Protein AF-T1GLP0-F1 (afdb_monomer_lite)

Foldseek 3Di:
DPVVVVVVVVVVVVVVVVPPDPPPCPPDDPPDPPDDDDPDPDDDQDPQADPPDSDHPDDPDDPPD

Sequence (65 aa):
MEIRHIFHTFVITLVLLIKTTKPHNSCGLYGEPPCIFVPAPPGQTPHCARPGTTFCEHVANYPAE

Organism: Megaselia scalaris (NCBI:txid36166)

Secondary structure (DSSP, 8-state):
-HHHHHHHHHHHHHHHHTT---------STT-TT---PPPPPPPPPTTPPTT-SS-SS-TT----

Radius of gyration: 26.95 Å; chains: 1; bounding box: 40×42×72 Å

pLDDT: mean 77.43, std 9.74, range [57.62, 92.19]

Structure (mmCIF, N/CA/C/O backbone):
data_AF-T1GLP0-F1
#
_entry.id   AF-T1GLP0-F1
#
loop_
_atom_site.group_PDB
_atom_site.id
_atom_site.type_symbol
_atom_site.label_atom_id
_atom_site.label_alt_id
_atom_site.label_comp_id
_atom_site.label_asym_id
_atom_site.label_entity_id
_atom_site.label_seq_id
_atom_site.pdbx_PDB_ins_code
_atom_site.Cartn_x
_atom_site.Cartn_y
_atom_site.Cartn_z
_atom_site.occupancy
_atom_site.B_iso_or_equiv
_atom_site.auth_seq_id
_atom_site.auth_comp_id
_atom_site.auth_asym_id
_atom_site.auth_atom_id
_atom_site.pdbx_PDB_model_num
ATOM 1 N N . MET A 1 1 ? 19.906 21.434 -52.977 1.00 57.62 1 MET A N 1
ATOM 2 C CA . MET A 1 1 ? 20.032 21.482 -51.503 1.00 57.62 1 MET A CA 1
ATOM 3 C C . MET A 1 1 ? 18.732 21.099 -50.787 1.00 57.62 1 MET A C 1
ATOM 5 O O . MET A 1 1 ? 18.758 20.913 -49.583 1.00 57.62 1 MET A O 1
ATOM 9 N N . GLU A 1 2 ? 17.640 20.864 -51.522 1.00 66.44 2 GLU A N 1
ATOM 10 C CA . GLU A 1 2 ? 16.310 20.567 -50.969 1.00 66.44 2 GLU A CA 1
ATOM 11 C C . GLU A 1 2 ? 16.143 19.117 -50.483 1.00 66.44 2 GLU A C 1
ATOM 13 O O . GLU A 1 2 ? 15.652 18.875 -49.387 1.00 66.44 2 GLU A O 1
ATOM 18 N N . ILE A 1 3 ? 16.633 18.132 -51.248 1.00 74.00 3 ILE A N 1
ATOM 19 C CA . ILE A 1 3 ? 16.423 16.694 -50.968 1.00 74.00 3 ILE A CA 1
ATOM 20 C C . ILE A 1 3 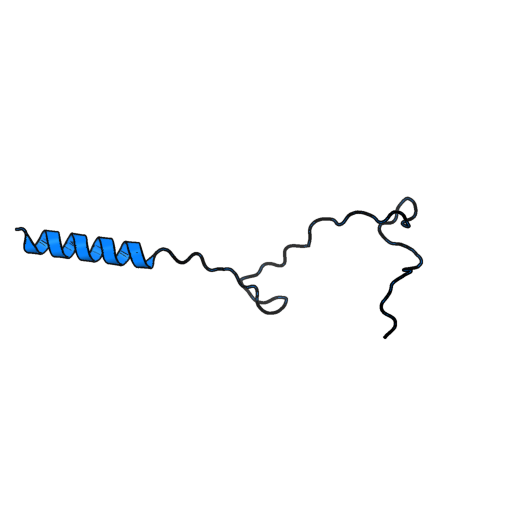? 17.052 16.268 -49.631 1.00 74.00 3 ILE A C 1
ATOM 22 O O . ILE A 1 3 ? 16.479 15.474 -48.891 1.00 74.00 3 ILE A O 1
ATOM 26 N N . ARG A 1 4 ? 18.211 16.844 -49.282 1.00 75.69 4 ARG A N 1
ATOM 27 C CA . ARG A 1 4 ? 18.899 16.565 -48.013 1.00 75.69 4 ARG A CA 1
ATOM 28 C C . ARG A 1 4 ? 18.129 17.114 -46.812 1.00 75.69 4 ARG A C 1
ATOM 30 O O . ARG A 1 4 ? 18.086 16.447 -45.786 1.00 75.69 4 ARG A O 1
ATOM 37 N N . HIS A 1 5 ? 17.512 18.290 -46.941 1.00 75.12 5 HIS A N 1
ATOM 38 C CA . HIS A 1 5 ? 16.680 18.857 -45.880 1.00 75.12 5 HIS A CA 1
ATOM 39 C C . HIS A 1 5 ? 15.366 18.095 -45.728 1.00 75.12 5 HIS A C 1
ATOM 41 O O . HIS A 1 5 ? 15.002 17.786 -44.600 1.00 75.12 5 HIS A O 1
ATOM 47 N N . ILE A 1 6 ? 14.730 17.707 -46.837 1.00 81.62 6 ILE A N 1
ATOM 48 C CA . ILE A 1 6 ? 13.510 16.883 -46.839 1.00 81.62 6 ILE A CA 1
ATOM 49 C C . ILE A 1 6 ? 13.757 15.529 -46.162 1.00 81.62 6 ILE A C 1
ATOM 51 O O . ILE A 1 6 ? 12.947 15.069 -45.362 1.00 81.62 6 ILE A O 1
ATOM 55 N N . PHE A 1 7 ? 14.899 14.896 -46.437 1.00 85.06 7 PHE A N 1
ATOM 56 C CA . PHE A 1 7 ? 15.258 13.639 -45.786 1.00 85.06 7 PHE A CA 1
ATOM 57 C C . PHE A 1 7 ? 15.485 13.826 -44.281 1.00 85.06 7 PHE A C 1
ATOM 59 O O . PHE A 1 7 ? 14.993 13.045 -43.471 1.00 85.06 7 PHE A O 1
ATOM 66 N N . HIS A 1 8 ? 16.183 14.894 -43.891 1.00 84.62 8 HIS A N 1
ATOM 67 C CA . HIS A 1 8 ? 16.460 15.177 -42.485 1.00 84.62 8 HIS A CA 1
ATOM 68 C C . HIS A 1 8 ? 15.187 15.472 -41.688 1.00 84.62 8 HIS A C 1
ATOM 70 O O . HIS A 1 8 ? 15.031 14.970 -40.577 1.00 84.62 8 HIS A O 1
ATOM 76 N N . THR A 1 9 ? 14.273 16.265 -42.250 1.00 85.38 9 THR A N 1
ATOM 77 C CA . THR A 1 9 ? 12.997 16.587 -41.605 1.00 85.38 9 THR A CA 1
ATOM 78 C C . THR A 1 9 ? 12.134 15.342 -41.480 1.00 85.38 9 THR A C 1
ATOM 80 O O . THR A 1 9 ? 11.643 15.072 -40.389 1.00 85.38 9 THR A O 1
ATOM 83 N N . PHE A 1 10 ? 12.041 14.525 -42.532 1.00 89.00 10 PHE A N 1
ATOM 84 C CA . PHE A 1 10 ? 11.309 13.260 -42.498 1.00 89.00 10 PHE A CA 1
ATOM 85 C C . PHE A 1 10 ? 11.832 12.312 -41.410 1.00 89.00 10 PHE A C 1
ATOM 87 O O . PHE A 1 10 ? 11.047 11.780 -40.626 1.00 89.00 10 PHE A O 1
ATOM 94 N N . VAL A 1 11 ? 13.155 12.150 -41.305 1.00 88.25 11 VAL A N 1
ATOM 95 C CA . VAL A 1 11 ? 13.783 11.311 -40.272 1.00 88.25 11 VAL A CA 1
ATOM 96 C C . VAL A 1 11 ? 13.497 11.852 -38.868 1.00 88.25 11 VAL A C 1
ATOM 98 O O . VAL A 1 11 ? 13.146 11.082 -37.978 1.00 88.25 11 VAL A O 1
ATOM 101 N N . ILE A 1 12 ? 13.590 13.168 -38.660 1.00 86.25 12 ILE A N 1
ATOM 102 C CA . ILE A 1 12 ? 13.311 13.791 -37.357 1.00 86.25 12 ILE A CA 1
ATOM 103 C C . ILE A 1 12 ? 11.841 13.604 -36.964 1.00 86.25 12 ILE A C 1
ATOM 105 O O . ILE A 1 12 ? 11.555 13.196 -35.838 1.00 86.25 12 ILE A O 1
ATOM 109 N N . THR A 1 13 ? 10.906 13.851 -37.883 1.00 83.88 13 THR A N 1
ATOM 110 C CA . THR A 1 13 ? 9.471 13.667 -37.631 1.00 83.88 13 THR A CA 1
ATOM 111 C C . THR A 1 13 ? 9.144 12.204 -37.337 1.00 83.88 13 THR A C 1
ATOM 113 O O . THR A 1 13 ? 8.402 11.926 -36.395 1.00 83.88 13 THR A O 1
ATOM 116 N N . LEU A 1 14 ? 9.749 11.263 -38.070 1.00 84.25 14 LEU A N 1
ATOM 117 C CA . LEU A 1 14 ? 9.590 9.831 -37.826 1.00 84.25 14 LEU A CA 1
ATOM 118 C C . LEU A 1 14 ? 10.072 9.447 -36.422 1.00 84.25 14 LEU A C 1
ATOM 120 O O . LEU A 1 14 ? 9.336 8.786 -35.699 1.00 84.25 14 LEU A O 1
ATOM 124 N N . VAL A 1 15 ? 11.259 9.906 -36.006 1.00 82.38 15 VAL A N 1
ATOM 125 C CA . VAL A 1 15 ? 11.840 9.626 -34.677 1.00 82.38 15 VAL A CA 1
ATOM 126 C C . VAL A 1 15 ? 10.988 10.195 -33.537 1.00 82.38 15 VAL A C 1
ATOM 128 O O . VAL A 1 15 ? 10.853 9.554 -32.493 1.00 82.38 15 VAL A O 1
ATOM 131 N N . LEU A 1 16 ? 10.392 11.375 -33.723 1.00 78.12 16 LEU A N 1
ATOM 132 C CA . LEU A 1 16 ? 9.513 11.991 -32.725 1.00 78.12 16 LEU A CA 1
ATOM 133 C C . LEU A 1 16 ? 8.194 11.220 -32.553 1.00 78.12 16 LEU A C 1
ATOM 135 O O . LEU A 1 16 ? 7.708 11.103 -31.428 1.00 78.12 16 LEU A O 1
ATOM 139 N N . LEU A 1 17 ? 7.648 10.633 -33.624 1.00 72.81 17 LEU A N 1
ATOM 140 C CA . LEU A 1 17 ? 6.419 9.830 -33.555 1.00 72.81 17 LEU A CA 1
ATOM 141 C C . LEU A 1 17 ? 6.597 8.544 -32.724 1.00 72.81 17 LEU A C 1
ATOM 143 O O . LEU A 1 17 ? 5.684 8.154 -31.999 1.00 72.81 17 LEU A O 1
ATOM 147 N N . ILE A 1 18 ? 7.787 7.933 -32.738 1.00 71.81 18 ILE A N 1
ATOM 148 C CA . ILE A 1 18 ? 8.087 6.686 -31.996 1.00 71.81 18 ILE A CA 1
ATOM 149 C C . ILE A 1 18 ? 8.250 6.902 -30.478 1.00 71.81 18 ILE A C 1
ATOM 151 O O . ILE A 1 18 ? 8.323 5.941 -29.718 1.00 71.81 18 ILE A O 1
ATOM 155 N N . LYS A 1 19 ? 8.330 8.153 -30.005 1.00 67.94 19 LYS A N 1
ATOM 156 C CA . LYS A 1 19 ? 8.650 8.497 -28.604 1.00 67.94 19 LYS A CA 1
ATOM 157 C C . LYS A 1 19 ? 7.427 8.617 -27.681 1.00 67.94 19 LYS A C 1
ATOM 159 O O . LYS A 1 19 ? 7.583 9.031 -26.536 1.00 67.94 19 LYS A O 1
ATOM 164 N N . THR A 1 20 ? 6.221 8.283 -28.143 1.00 61.31 20 THR A N 1
ATOM 165 C CA . THR A 1 20 ? 4.969 8.630 -27.436 1.00 61.31 20 THR A CA 1
ATOM 166 C C . THR A 1 20 ? 4.258 7.469 -26.737 1.00 61.31 20 THR A C 1
ATOM 168 O O . THR A 1 20 ? 3.0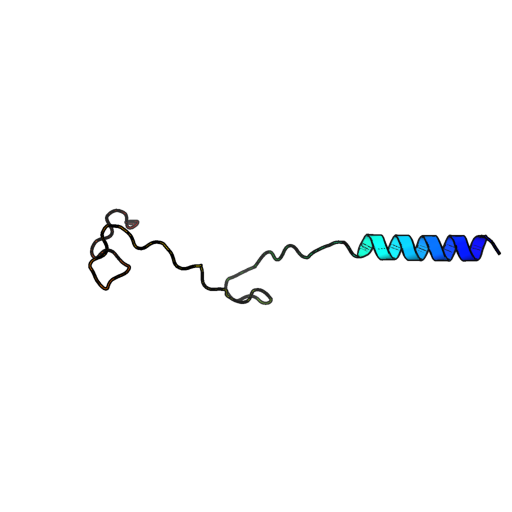89 7.590 -26.381 1.00 61.31 20 THR A O 1
ATOM 171 N N . THR A 1 21 ? 4.943 6.363 -26.442 1.00 59.69 21 THR A N 1
ATOM 172 C CA . THR A 1 21 ? 4.384 5.321 -25.570 1.00 59.69 21 THR A CA 1
ATOM 173 C C . THR A 1 21 ? 4.866 5.534 -24.135 1.00 59.69 21 THR A C 1
ATOM 175 O O . THR A 1 21 ? 5.938 5.087 -23.735 1.00 59.69 21 THR A O 1
ATOM 178 N N . LYS A 1 22 ? 4.064 6.234 -23.317 1.00 63.69 22 LYS A N 1
ATOM 179 C CA . LYS A 1 22 ? 4.169 6.055 -21.861 1.00 63.69 22 LYS A CA 1
ATOM 180 C C . LYS A 1 22 ? 3.892 4.572 -21.603 1.00 63.69 22 LYS A C 1
ATOM 182 O O . LYS A 1 22 ? 2.814 4.125 -22.000 1.00 63.69 22 LYS A O 1
ATOM 187 N N . PRO A 1 23 ? 4.807 3.802 -20.989 1.00 61.69 23 PRO A N 1
ATOM 188 C CA . PRO A 1 23 ? 4.459 2.459 -20.569 1.00 61.69 23 PRO A CA 1
ATOM 189 C C . PRO A 1 23 ? 3.273 2.599 -19.616 1.00 61.69 23 PRO A C 1
ATOM 191 O O . PR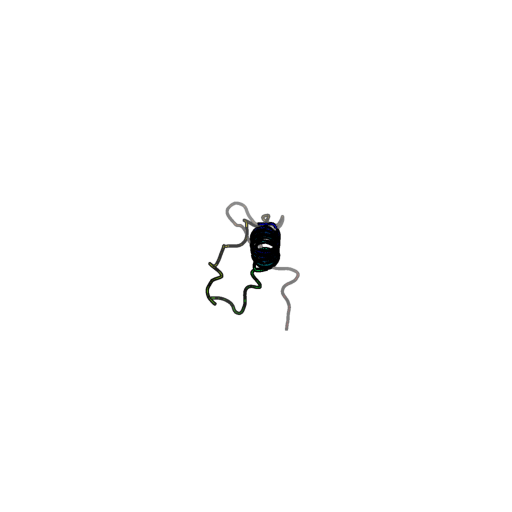O A 1 23 ? 3.351 3.267 -18.584 1.00 61.69 23 PRO A O 1
ATOM 194 N N . HIS A 1 24 ? 2.129 2.049 -20.013 1.00 59.50 24 HIS A N 1
ATOM 195 C CA . HIS A 1 24 ? 1.078 1.764 -19.059 1.00 59.50 24 HIS A CA 1
ATOM 196 C C . HIS A 1 24 ? 1.680 0.687 -18.165 1.00 59.50 24 HIS A C 1
ATOM 198 O O . HIS A 1 24 ? 1.843 -0.448 -18.613 1.00 59.50 24 HIS A O 1
ATOM 204 N N . ASN A 1 25 ? 2.130 1.067 -16.966 1.00 62.19 25 ASN A N 1
ATOM 205 C CA . ASN A 1 25 ? 2.712 0.143 -16.001 1.00 62.19 25 ASN A CA 1
ATOM 206 C C . ASN A 1 25 ? 1.603 -0.803 -15.521 1.00 62.19 25 ASN A C 1
ATOM 208 O O . ASN A 1 25 ? 1.038 -0.626 -14.446 1.00 62.19 25 ASN A O 1
ATOM 212 N N . SER A 1 26 ? 1.254 -1.783 -16.352 1.00 66.75 26 SER A N 1
ATOM 213 C CA . SER A 1 26 ? 0.526 -2.963 -15.926 1.00 66.75 26 SER A CA 1
ATOM 214 C C . SER A 1 26 ? 1.446 -3.684 -14.959 1.00 66.75 26 SER A C 1
ATOM 216 O O . SER A 1 26 ? 2.421 -4.306 -15.377 1.00 66.75 26 SER A O 1
ATOM 218 N N . CYS A 1 27 ? 1.182 -3.539 -13.667 1.00 69.31 27 CYS A N 1
ATOM 219 C CA . CYS A 1 27 ? 1.873 -4.335 -12.675 1.00 69.31 27 CYS A CA 1
ATOM 220 C C . CYS A 1 27 ? 1.437 -5.785 -12.830 1.00 69.31 27 CYS A C 1
ATOM 222 O O . CYS A 1 27 ? 0.242 -6.072 -12.869 1.00 69.31 27 CYS A O 1
ATOM 224 N N . GLY A 1 28 ? 2.427 -6.657 -13.018 1.00 72.88 28 GLY A N 1
ATOM 225 C CA . GLY A 1 28 ? 2.236 -8.094 -13.141 1.00 72.88 28 GLY A CA 1
ATOM 226 C C . GLY A 1 28 ? 1.904 -8.727 -11.793 1.00 72.88 28 GLY A C 1
ATOM 227 O O . GLY A 1 28 ? 1.131 -8.191 -10.996 1.00 72.88 28 GLY A O 1
ATOM 228 N N . LEU A 1 29 ? 2.498 -9.888 -11.530 1.00 72.19 29 LEU A N 1
ATOM 229 C CA . LEU A 1 29 ? 2.317 -10.583 -10.261 1.00 72.19 29 LEU A CA 1
ATOM 230 C C . LEU A 1 29 ? 2.862 -9.755 -9.087 1.00 72.19 29 LEU A C 1
ATOM 232 O O . LEU A 1 29 ? 3.752 -8.915 -9.236 1.00 72.19 29 LEU A O 1
ATOM 236 N N . TYR A 1 30 ? 2.318 -10.005 -7.893 1.00 71.81 30 TYR A N 1
ATOM 237 C CA . TYR A 1 30 ? 2.797 -9.380 -6.663 1.00 71.81 30 TYR A CA 1
ATOM 238 C C . TYR A 1 30 ? 4.312 -9.603 -6.505 1.00 71.81 30 TYR A C 1
ATOM 240 O O . TYR A 1 30 ? 4.770 -10.742 -6.454 1.00 71.81 30 TYR A O 1
ATOM 248 N N . GLY A 1 31 ? 5.079 -8.509 -6.427 1.00 72.75 31 GLY A N 1
ATOM 249 C CA . GLY A 1 31 ? 6.539 -8.531 -6.281 1.00 72.75 31 GLY A CA 1
ATOM 250 C C . GLY A 1 31 ? 7.342 -8.495 -7.589 1.00 72.75 31 GLY A C 1
ATOM 251 O O . GLY A 1 31 ? 8.571 -8.488 -7.526 1.00 72.75 31 GLY A O 1
ATOM 252 N N . GLU A 1 32 ? 6.698 -8.447 -8.760 1.00 75.81 32 GLU A N 1
ATOM 253 C CA . GLU A 1 32 ? 7.407 -8.395 -10.042 1.00 75.81 32 GLU A CA 1
ATOM 254 C C . GLU A 1 32 ? 7.945 -6.976 -10.346 1.00 75.81 32 GLU A C 1
ATOM 256 O O . GLU A 1 32 ? 7.188 -5.996 -10.331 1.00 75.81 32 GLU A O 1
ATOM 261 N N . PRO A 1 33 ? 9.251 -6.814 -10.630 1.00 69.81 33 PRO A N 1
ATOM 262 C CA . PRO A 1 33 ? 9.795 -5.532 -11.065 1.00 69.81 33 PRO A CA 1
ATOM 263 C C . PRO A 1 33 ? 9.196 -5.124 -12.426 1.00 69.81 33 PRO A C 1
ATOM 265 O O . PRO A 1 33 ? 8.973 -5.983 -13.275 1.00 69.81 33 PRO A O 1
ATOM 268 N N . PRO A 1 34 ? 8.959 -3.823 -12.685 1.00 72.06 34 PRO A N 1
ATOM 269 C CA . PRO A 1 34 ? 9.426 -2.656 -11.933 1.00 72.06 34 PRO A CA 1
ATOM 270 C C . PRO A 1 34 ? 8.438 -2.160 -10.865 1.00 72.06 34 PRO A C 1
ATOM 272 O O . PRO A 1 34 ? 8.588 -1.040 -10.370 1.00 72.06 34 PRO A O 1
ATOM 275 N N . CYS A 1 35 ? 7.403 -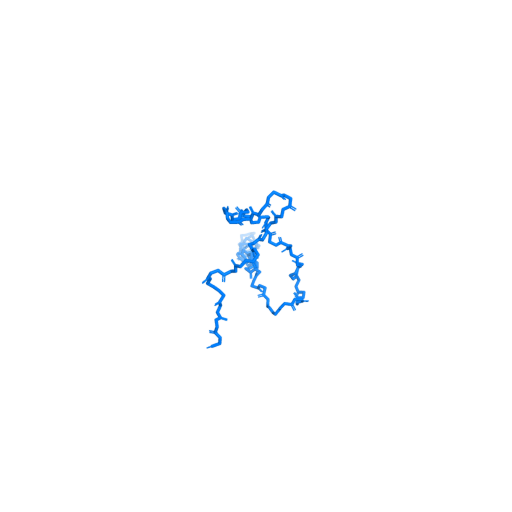2.933 -10.531 1.00 71.44 35 CYS A N 1
ATOM 276 C CA . CYS A 1 35 ? 6.350 -2.468 -9.642 1.00 71.44 35 CYS A CA 1
ATOM 277 C C . CYS A 1 35 ? 6.802 -2.505 -8.187 1.00 71.44 35 CYS A C 1
ATOM 279 O O . CYS A 1 35 ? 6.677 -3.505 -7.484 1.00 71.44 35 CYS A O 1
ATOM 281 N N . ILE A 1 36 ? 7.337 -1.369 -7.739 1.00 71.25 36 ILE A N 1
ATOM 282 C CA . ILE A 1 36 ? 7.595 -1.123 -6.326 1.00 71.25 36 ILE A CA 1
ATOM 283 C C . ILE A 1 36 ? 6.261 -1.248 -5.595 1.00 71.25 36 ILE A C 1
ATOM 285 O O . ILE A 1 36 ? 5.288 -0.577 -5.943 1.00 71.25 36 ILE A O 1
ATOM 289 N N . PHE A 1 37 ? 6.220 -2.120 -4.591 1.00 71.81 37 PHE A N 1
ATOM 290 C CA . PHE A 1 37 ? 5.077 -2.234 -3.703 1.00 71.81 37 PHE A CA 1
ATOM 291 C C . PHE A 1 37 ? 4.867 -0.890 -3.002 1.00 71.81 37 PHE A C 1
ATOM 293 O O . PHE A 1 37 ? 5.635 -0.505 -2.120 1.00 71.81 37 PHE A O 1
ATOM 300 N N . VAL A 1 38 ? 3.835 -0.164 -3.421 1.00 74.56 38 VAL A N 1
ATOM 301 C CA . VAL A 1 38 ? 3.349 1.011 -2.707 1.00 74.56 38 VAL A CA 1
ATOM 302 C C . VAL A 1 38 ? 2.237 0.511 -1.792 1.00 74.56 38 VAL A C 1
ATOM 304 O O . VAL A 1 38 ? 1.252 -0.031 -2.303 1.00 74.56 38 VAL A O 1
ATOM 307 N N . PRO A 1 39 ? 2.371 0.641 -0.460 1.00 76.81 39 PRO A N 1
ATOM 308 C CA . PRO A 1 39 ? 1.272 0.340 0.440 1.00 76.81 39 PRO A CA 1
ATOM 309 C C . PRO A 1 39 ? 0.024 1.102 0.001 1.00 76.81 39 PRO A C 1
ATOM 311 O O . PRO A 1 39 ? 0.110 2.262 -0.410 1.00 76.81 39 PRO A O 1
ATOM 314 N N . ALA A 1 40 ? -1.136 0.455 0.095 1.00 79.50 40 ALA A N 1
ATOM 315 C CA . ALA A 1 40 ? -2.390 1.154 -0.123 1.00 79.50 40 ALA A CA 1
ATOM 316 C C . ALA A 1 40 ? -2.467 2.382 0.810 1.00 79.50 40 ALA A C 1
ATOM 318 O O . ALA A 1 40 ? -1.944 2.333 1.931 1.00 79.50 40 ALA A O 1
ATOM 319 N N . PRO A 1 41 ? -3.112 3.480 0.379 1.00 84.75 41 PRO A N 1
ATOM 320 C CA . PRO A 1 41 ? -3.395 4.596 1.268 1.00 84.75 41 PRO A CA 1
ATOM 321 C C . PRO A 1 41 ? -4.116 4.114 2.536 1.00 84.75 41 PRO A C 1
ATOM 323 O O . PRO A 1 41 ? -4.850 3.122 2.472 1.00 84.75 41 PRO A O 1
ATOM 326 N N . PRO A 1 42 ? -3.956 4.807 3.678 1.00 85.38 42 PRO A N 1
ATOM 327 C CA . PRO A 1 42 ? -4.705 4.480 4.882 1.00 85.38 42 PRO A CA 1
ATOM 328 C C . PRO A 1 42 ? -6.206 4.426 4.581 1.00 85.38 42 PRO A C 1
ATOM 330 O O . PRO A 1 42 ? -6.783 5.385 4.068 1.00 85.38 42 PRO A O 1
ATOM 333 N N . GLY A 1 43 ? -6.827 3.286 4.880 1.00 86.69 43 GLY A N 1
ATOM 334 C CA . GLY A 1 43 ? -8.273 3.137 4.794 1.00 86.69 43 GLY A CA 1
ATOM 335 C C . GLY A 1 43 ? -8.986 3.948 5.877 1.00 86.69 43 GLY A C 1
ATOM 336 O O . GLY A 1 43 ? -8.377 4.411 6.843 1.00 86.69 43 GLY A O 1
ATOM 337 N N . GLN A 1 44 ? -10.300 4.095 5.734 1.00 89.19 44 GLN A N 1
ATOM 338 C CA . GLN A 1 44 ? -11.123 4.702 6.772 1.00 89.19 44 GLN A CA 1
ATOM 339 C C . GLN A 1 44 ? -11.423 3.676 7.868 1.00 89.19 44 GLN A C 1
ATOM 341 O O . GLN A 1 44 ? -11.903 2.578 7.586 1.00 89.19 44 GLN A O 1
ATOM 346 N N . THR A 1 45 ? -11.161 4.046 9.121 1.00 90.31 45 THR A N 1
ATOM 347 C CA . THR A 1 45 ? -11.516 3.212 10.272 1.00 90.31 45 THR A CA 1
ATOM 348 C C . THR A 1 45 ? -13.032 2.992 10.299 1.00 90.31 45 THR A C 1
ATOM 350 O O . THR A 1 45 ? -13.786 3.970 10.268 1.00 90.31 45 THR A O 1
ATOM 353 N N . PRO A 1 46 ? -13.505 1.736 10.357 1.00 88.25 46 PRO A N 1
ATOM 354 C CA . PRO A 1 46 ? -14.931 1.447 10.389 1.00 88.25 46 PRO A CA 1
ATOM 355 C C . PRO A 1 46 ? -15.565 1.915 11.703 1.00 88.25 46 PRO A C 1
ATOM 357 O O . PRO A 1 46 ? -14.929 1.915 12.756 1.00 88.25 46 PRO A O 1
ATOM 360 N N . HIS A 1 47 ? -16.860 2.233 11.661 1.00 89.69 47 HIS A N 1
ATOM 361 C CA . HIS A 1 47 ? -17.615 2.681 12.839 1.00 89.69 47 HIS A CA 1
ATOM 362 C C . HIS A 1 47 ? -17.645 1.661 13.989 1.00 89.69 47 HIS A C 1
ATOM 364 O O . HIS A 1 47 ? -17.828 2.051 15.136 1.00 89.69 47 HIS A O 1
ATOM 370 N N . CYS A 1 48 ? -17.469 0.368 13.698 1.00 88.81 48 CYS A N 1
ATOM 371 C CA . CYS A 1 48 ? -17.436 -0.687 14.712 1.00 88.81 48 CYS A CA 1
ATOM 372 C C . CYS A 1 48 ? -16.081 -0.847 15.420 1.00 88.81 48 CYS A C 1
ATOM 374 O O . CYS A 1 48 ? -15.984 -1.652 16.349 1.00 88.81 48 CYS A O 1
ATOM 376 N N . ALA A 1 49 ? -15.037 -0.119 15.011 1.00 92.19 49 ALA A N 1
ATOM 377 C CA . ALA A 1 49 ? -13.747 -0.181 15.687 1.00 92.19 49 ALA A CA 1
ATOM 378 C C . ALA A 1 49 ? -13.829 0.459 17.081 1.00 92.19 49 ALA A C 1
ATOM 380 O O . ALA A 1 49 ? -14.411 1.529 17.270 1.00 92.19 49 ALA A O 1
ATOM 381 N N . ARG A 1 50 ? -13.216 -0.191 18.074 1.00 90.81 50 ARG A N 1
ATOM 382 C CA . ARG A 1 50 ? -13.111 0.346 19.438 1.00 90.81 50 ARG A CA 1
ATOM 383 C C . ARG A 1 50 ? -12.030 1.436 19.506 1.00 90.81 50 ARG A C 1
ATOM 385 O O . ARG A 1 50 ? -11.088 1.400 18.708 1.00 90.81 50 ARG A O 1
ATOM 392 N N . PRO A 1 51 ? -12.095 2.371 20.473 1.00 92.00 51 PRO A N 1
ATOM 393 C CA . PRO A 1 51 ? -11.036 3.357 20.678 1.00 92.00 51 PRO A CA 1
ATOM 394 C C . PRO A 1 51 ? -9.654 2.694 20.794 1.00 92.00 51 PRO A C 1
ATOM 396 O O . PRO A 1 51 ? -9.476 1.760 21.572 1.00 92.00 51 PRO A O 1
ATOM 399 N N . GLY A 1 52 ? -8.689 3.165 20.000 1.00 91.94 52 GLY A N 1
ATOM 400 C CA . GLY A 1 52 ? -7.337 2.593 19.929 1.00 91.94 52 GLY A CA 1
ATOM 401 C C . GLY A 1 52 ? -7.168 1.433 18.940 1.00 91.94 52 GLY A C 1
ATOM 402 O O . GLY A 1 52 ? -6.073 0.886 18.841 1.00 91.94 52 GLY A O 1
ATOM 403 N N . THR A 1 53 ? -8.210 1.070 18.186 1.00 89.44 53 THR A N 1
ATOM 404 C CA . THR A 1 53 ? -8.157 0.009 17.166 1.00 89.44 53 THR A CA 1
ATOM 405 C C . THR A 1 53 ? -8.600 0.516 15.794 1.00 89.44 53 THR A C 1
ATOM 407 O O . THR A 1 53 ? -9.290 1.528 15.680 1.00 89.44 53 THR A O 1
ATOM 410 N N . THR A 1 54 ? -8.193 -0.192 14.739 1.00 90.44 54 THR A N 1
ATOM 411 C CA . THR A 1 54 ? -8.562 0.089 13.338 1.00 90.44 54 THR A CA 1
ATOM 412 C C . THR A 1 54 ? -9.399 -1.028 12.710 1.00 90.44 54 THR A C 1
ATOM 414 O O . THR A 1 54 ? -9.702 -0.986 11.520 1.00 90.44 54 THR A O 1
ATOM 417 N N . PHE A 1 55 ? -9.782 -2.028 13.507 1.00 87.75 55 PHE A N 1
ATOM 418 C CA . PHE A 1 55 ? -10.523 -3.209 13.079 1.00 87.75 55 PHE A CA 1
ATOM 419 C C . PHE A 1 55 ? -11.730 -3.443 13.988 1.00 87.75 55 PHE A C 1
ATOM 421 O O . PHE A 1 55 ? -11.766 -2.987 15.131 1.00 87.75 55 PHE A O 1
ATOM 428 N N . CYS A 1 56 ? -12.716 -4.174 13.477 1.00 87.56 56 CYS A N 1
ATOM 429 C CA . CYS A 1 56 ? -13.860 -4.609 14.268 1.00 87.56 56 CYS A CA 1
ATOM 430 C C . CYS A 1 56 ? -13.575 -5.993 14.847 1.00 87.56 56 CYS A C 1
ATOM 432 O O . CYS A 1 56 ? -13.107 -6.876 14.136 1.00 87.56 56 CYS A O 1
ATOM 434 N N . GLU A 1 57 ? -13.854 -6.177 16.136 1.00 86.50 57 GLU A N 1
ATOM 435 C CA . GLU A 1 57 ? -13.642 -7.450 16.842 1.00 86.50 57 GLU A CA 1
ATOM 436 C C . GLU A 1 57 ? -14.466 -8.593 16.235 1.00 86.50 57 GLU A C 1
ATOM 438 O O . GLU A 1 57 ? -14.029 -9.739 16.209 1.00 86.50 57 GLU A O 1
ATOM 443 N N . H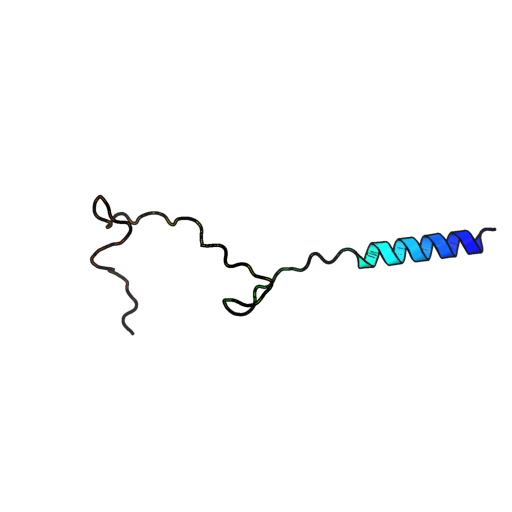IS A 1 58 ? -15.642 -8.261 15.700 1.00 81.62 58 HIS A N 1
ATOM 444 C CA . HIS A 1 58 ? -16.477 -9.177 14.946 1.00 81.62 58 HIS A CA 1
ATOM 445 C C . HIS A 1 58 ? -16.765 -8.579 13.571 1.00 81.62 58 HIS A C 1
ATOM 447 O O . HIS A 1 58 ? -17.334 -7.489 13.458 1.00 81.62 58 HIS A O 1
ATOM 453 N N . VAL A 1 59 ? -16.352 -9.282 12.520 1.00 76.38 59 VAL A N 1
ATOM 454 C CA . VAL A 1 59 ? -16.603 -8.870 11.139 1.00 76.38 59 VAL A CA 1
ATOM 455 C C . VAL A 1 59 ? -17.936 -9.475 10.723 1.00 76.38 59 VAL A C 1
ATOM 457 O O . VAL A 1 59 ? -18.024 -10.666 10.456 1.00 76.38 59 VAL A O 1
ATOM 460 N N . ALA A 1 60 ? -18.986 -8.653 10.677 1.00 70.25 60 ALA A N 1
ATOM 461 C CA . ALA A 1 60 ? -20.341 -9.115 10.358 1.00 70.25 60 ALA A CA 1
ATOM 462 C C . ALA A 1 60 ? -20.468 -9.749 8.959 1.00 70.25 60 ALA A C 1
ATOM 464 O O . ALA A 1 60 ? -21.412 -10.484 8.705 1.00 70.25 60 ALA A O 1
ATOM 465 N N . ASN A 1 61 ? -19.533 -9.446 8.055 1.00 68.88 61 ASN A N 1
ATOM 466 C CA . ASN A 1 61 ? -19.540 -9.905 6.671 1.00 68.88 61 ASN A CA 1
ATOM 467 C C . ASN A 1 61 ? -18.161 -10.451 6.278 1.00 68.88 61 ASN A C 1
ATOM 469 O O . ASN A 1 61 ? -17.554 -9.997 5.307 1.00 68.88 61 ASN A O 1
ATOM 473 N N . TYR A 1 62 ? -17.610 -11.346 7.100 1.00 70.00 62 TYR A N 1
ATOM 474 C CA . TYR A 1 62 ? -16.479 -12.150 6.651 1.00 70.00 62 TYR A CA 1
ATOM 475 C C . TYR A 1 62 ? -17.017 -13.192 5.665 1.00 70.00 62 TYR A C 1
ATOM 477 O O . TYR A 1 62 ? -18.072 -13.763 5.954 1.00 70.00 62 TYR A O 1
ATOM 485 N N . PRO A 1 63 ? -16.358 -13.441 4.521 1.00 72.88 63 PRO A N 1
ATOM 486 C CA . PRO A 1 63 ? -16.728 -14.554 3.662 1.00 72.88 63 PRO A CA 1
ATOM 487 C C . PRO A 1 63 ? -16.593 -15.835 4.485 1.00 72.88 63 PRO A C 1
ATOM 489 O O . PRO A 1 63 ? -15.482 -16.265 4.784 1.00 72.88 63 PRO A O 1
ATOM 492 N N . ALA A 1 64 ? -17.722 -16.383 4.925 1.00 71.25 64 ALA A N 1
ATOM 493 C CA . ALA A 1 64 ? -17.783 -17.796 5.231 1.00 71.25 64 ALA A CA 1
ATOM 494 C C . ALA A 1 64 ? -17.663 -18.501 3.880 1.00 71.25 64 ALA A C 1
ATOM 496 O O . ALA A 1 64 ? -18.323 -18.083 2.925 1.00 71.25 64 ALA A O 1
ATOM 497 N N . GLU A 1 65 ? -16.747 -19.457 3.815 1.00 62.81 65 GLU A N 1
ATOM 498 C CA . GLU A 1 65 ? -16.393 -20.257 2.630 1.00 62.81 65 GLU A CA 1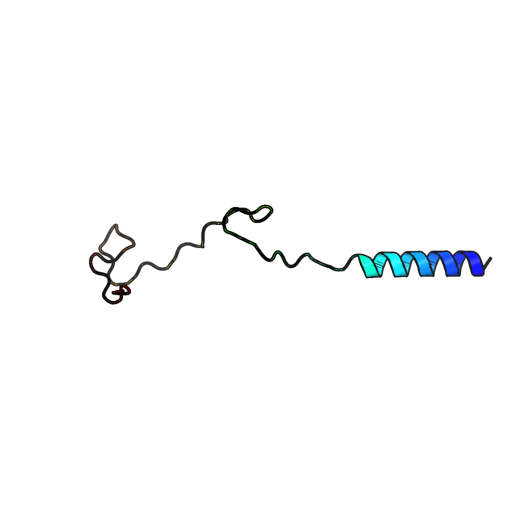
ATOM 499 C C . GLU A 1 65 ? -17.540 -20.541 1.640 1.00 62.81 65 GLU A C 1
ATOM 501 O O . GLU A 1 65 ? -18.649 -20.926 2.081 1.00 62.81 65 GLU A O 1
#